Protein AF-A0AAV4HM68-F1 (afdb_monomer)

Structure (mmCIF, N/CA/C/O backbone):
data_AF-A0AAV4HM68-F1
#
_entry.id   AF-A0AAV4HM68-F1
#
loop_
_atom_site.group_PDB
_atom_site.id
_atom_site.type_symbol
_atom_site.label_atom_id
_atom_site.label_alt_id
_atom_site.label_comp_id
_atom_site.label_asym_id
_atom_site.label_entity_id
_atom_site.label_seq_id
_atom_site.pdbx_PDB_ins_code
_atom_site.Cartn_x
_atom_site.Cartn_y
_atom_site.Cartn_z
_atom_site.occupancy
_atom_site.B_iso_or_equiv
_atom_site.auth_seq_id
_atom_site.auth_comp_id
_atom_site.auth_asym_id
_atom_site.auth_atom_id
_atom_site.pdbx_PDB_model_num
ATOM 1 N N . MET A 1 1 ? -1.567 -28.384 -6.606 1.00 29.61 1 MET A N 1
ATOM 2 C CA . MET A 1 1 ? -0.511 -28.312 -7.640 1.00 29.61 1 MET A CA 1
ATOM 3 C C . MET A 1 1 ? 0.125 -26.938 -7.529 1.00 29.61 1 MET A C 1
ATOM 5 O O . MET A 1 1 ? -0.628 -25.977 -7.627 1.00 29.61 1 MET A O 1
ATOM 9 N N . PRO A 1 2 ? 1.424 -26.805 -7.215 1.00 32.94 2 PRO A N 1
ATOM 10 C CA . PRO A 1 2 ? 2.005 -25.495 -6.967 1.00 32.94 2 PRO A CA 1
ATOM 11 C C . PRO A 1 2 ? 2.183 -24.765 -8.301 1.00 32.94 2 PRO A C 1
ATOM 13 O O . PRO A 1 2 ? 2.849 -25.247 -9.217 1.00 32.94 2 PRO A O 1
ATOM 16 N N . ALA A 1 3 ? 1.526 -23.617 -8.421 1.00 37.34 3 ALA A N 1
ATOM 17 C CA . ALA A 1 3 ? 1.716 -22.676 -9.508 1.00 37.34 3 ALA A CA 1
ATOM 18 C C . ALA A 1 3 ? 2.995 -21.871 -9.237 1.00 37.34 3 ALA A C 1
ATOM 20 O O . ALA A 1 3 ? 2.935 -20.803 -8.647 1.00 37.34 3 ALA A O 1
ATOM 21 N N . SER A 1 4 ? 4.154 -22.385 -9.638 1.00 39.41 4 SER A N 1
ATOM 22 C CA . SER A 1 4 ? 5.404 -21.610 -9.640 1.00 39.41 4 SER A CA 1
ATOM 23 C C . SER A 1 4 ? 6.163 -21.882 -10.936 1.00 39.41 4 SER A C 1
ATOM 25 O O . SER A 1 4 ? 7.167 -22.587 -10.989 1.00 39.41 4 SER A O 1
ATOM 27 N N . LYS A 1 5 ? 5.593 -21.376 -12.031 1.00 44.69 5 LYS A N 1
ATOM 28 C CA . LYS A 1 5 ? 6.369 -20.975 -13.204 1.00 44.69 5 LYS A CA 1
ATOM 29 C C . LYS A 1 5 ? 6.671 -19.502 -12.972 1.00 44.69 5 LYS A C 1
ATOM 31 O O . LYS A 1 5 ? 5.826 -18.661 -13.275 1.00 44.69 5 LYS A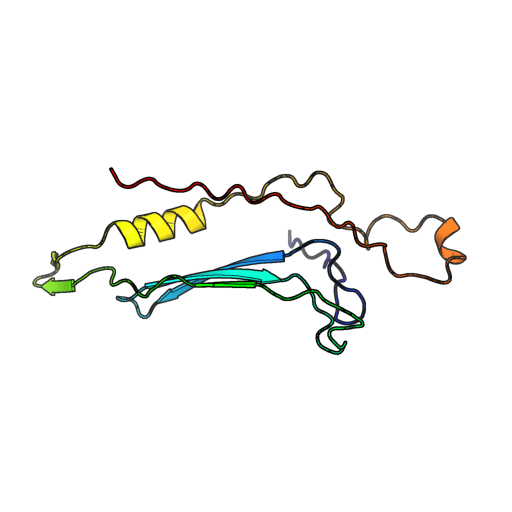 O 1
ATOM 36 N N . ASP A 1 6 ? 7.797 -19.240 -12.323 1.00 54.34 6 ASP A N 1
ATOM 37 C CA . ASP A 1 6 ? 8.213 -17.896 -11.944 1.00 54.34 6 ASP A CA 1
ATOM 38 C C . ASP A 1 6 ? 8.334 -17.030 -13.200 1.00 54.34 6 ASP A C 1
ATOM 40 O O . ASP A 1 6 ? 9.063 -17.357 -14.142 1.00 54.34 6 ASP A O 1
ATOM 44 N N . GLN A 1 7 ? 7.573 -15.937 -13.219 1.00 60.22 7 GLN A N 1
ATOM 45 C CA . GLN A 1 7 ? 7.743 -14.858 -14.182 1.00 60.22 7 GLN A CA 1
ATOM 46 C C . GLN A 1 7 ? 9.171 -14.358 -13.995 1.00 60.22 7 GLN A C 1
ATOM 48 O O . GLN A 1 7 ? 9.497 -13.871 -12.916 1.00 60.22 7 GLN A O 1
ATOM 53 N N . SER A 1 8 ? 10.055 -14.579 -14.962 1.00 66.38 8 SER A N 1
ATOM 54 C CA . SER A 1 8 ? 11.503 -14.423 -14.767 1.00 66.38 8 SER A CA 1
ATOM 55 C C . SER A 1 8 ? 11.938 -12.946 -14.781 1.00 66.38 8 SER A C 1
ATOM 57 O O . SER A 1 8 ? 12.800 -12.560 -15.564 1.00 66.38 8 SER A O 1
ATOM 59 N N . PHE A 1 9 ? 11.317 -12.116 -13.939 1.00 80.06 9 PHE A N 1
ATOM 60 C CA . PHE A 1 9 ? 11.679 -10.721 -13.713 1.00 80.06 9 PHE A CA 1
ATOM 61 C C . PHE A 1 9 ? 12.836 -10.628 -12.717 1.00 80.06 9 PHE A C 1
ATOM 63 O O . PHE A 1 9 ? 12.924 -11.389 -11.751 1.00 80.06 9 PHE A O 1
ATOM 70 N N . SER A 1 10 ? 13.740 -9.686 -12.951 1.00 81.31 10 SER A N 1
ATOM 71 C CA . SER A 1 10 ? 14.893 -9.413 -12.097 1.00 81.31 10 SER A CA 1
ATOM 72 C C . SER A 1 10 ? 15.364 -7.973 -12.299 1.00 81.31 10 SER A C 1
ATOM 74 O O . SER A 1 10 ? 14.885 -7.271 -13.179 1.00 81.31 10 SER A O 1
ATOM 76 N N . HIS A 1 11 ? 16.370 -7.538 -11.544 1.00 80.12 11 HIS A N 1
ATOM 77 C CA . HIS A 1 11 ? 17.025 -6.242 -11.761 1.00 80.12 11 HIS A CA 1
ATOM 78 C C . HIS A 1 11 ? 17.721 -6.116 -13.136 1.00 80.12 11 HIS A C 1
ATOM 80 O O . HIS A 1 11 ? 18.121 -5.014 -13.508 1.00 80.12 11 HIS A O 1
ATOM 86 N N . LEU A 1 12 ? 17.895 -7.228 -13.867 1.00 79.94 12 LEU A N 1
ATOM 87 C CA . LEU A 1 12 ? 18.409 -7.262 -15.245 1.00 79.94 12 LEU A CA 1
ATOM 88 C C . LEU A 1 12 ? 17.296 -7.378 -16.296 1.00 79.94 12 LEU A C 1
ATOM 90 O O . LEU A 1 12 ? 17.511 -7.038 -17.455 1.00 79.94 12 LEU A O 1
ATOM 94 N N . VAL A 1 13 ? 16.131 -7.900 -15.908 1.00 81.12 13 VAL A N 1
ATOM 95 C CA . VAL A 1 13 ? 14.973 -8.112 -16.784 1.00 81.12 13 VAL A CA 1
ATOM 96 C C . VAL A 1 13 ? 13.768 -7.502 -16.088 1.00 81.12 13 VAL A C 1
ATOM 98 O O . VAL A 1 13 ? 13.125 -8.156 -15.265 1.00 81.12 13 VAL A O 1
ATOM 101 N N . ASP A 1 14 ? 13.518 -6.228 -16.382 1.00 84.00 14 ASP A N 1
ATOM 102 C CA . ASP A 1 14 ? 12.476 -5.457 -15.712 1.00 84.00 14 ASP A CA 1
ATOM 103 C C . ASP A 1 14 ? 11.061 -5.970 -16.027 1.00 84.00 14 ASP A C 1
ATOM 105 O O . ASP A 1 14 ? 10.819 -6.782 -16.926 1.00 84.00 14 ASP A O 1
ATOM 109 N N . LEU A 1 15 ? 10.105 -5.467 -15.256 1.00 84.62 15 LEU A N 1
ATOM 110 C CA . LEU A 1 15 ? 8.694 -5.797 -15.334 1.00 84.62 15 LEU A CA 1
ATOM 111 C C . LEU A 1 15 ? 8.083 -5.364 -16.671 1.00 84.62 15 LEU A C 1
ATOM 113 O O . LEU A 1 15 ? 8.073 -4.183 -17.025 1.00 84.62 15 LEU A O 1
ATOM 117 N N . THR A 1 16 ? 7.458 -6.302 -17.381 1.00 81.50 16 THR A N 1
ATOM 118 C CA . THR A 1 16 ? 6.694 -5.993 -18.603 1.00 81.50 16 THR A CA 1
ATOM 119 C C . THR A 1 16 ? 5.323 -5.381 -18.316 1.00 81.50 16 THR A C 1
ATOM 121 O O . THR A 1 16 ? 4.721 -4.807 -19.215 1.00 81.50 16 THR A O 1
ATOM 124 N N . TYR A 1 17 ? 4.833 -5.500 -17.082 1.00 84.56 17 TYR A N 1
ATOM 125 C CA . TYR A 1 17 ? 3.574 -4.939 -16.594 1.00 84.56 17 TYR A CA 1
ATOM 126 C C . TYR A 1 17 ? 3.673 -4.674 -15.082 1.00 84.56 17 TYR A C 1
ATOM 128 O O . TYR A 1 17 ? 4.443 -5.357 -14.400 1.00 84.56 17 TYR A O 1
ATOM 136 N N . PRO A 1 18 ? 2.892 -3.732 -14.528 1.00 88.38 18 PRO A N 1
ATOM 137 C CA . PRO A 1 18 ? 2.943 -3.435 -13.104 1.00 88.38 18 PRO A CA 1
ATOM 138 C C . PRO A 1 18 ? 2.389 -4.589 -12.261 1.00 88.38 18 PRO A C 1
ATOM 140 O O . PRO A 1 18 ? 1.355 -5.198 -12.588 1.00 88.38 18 PRO A O 1
ATOM 143 N N . LEU A 1 19 ? 3.062 -4.856 -11.142 1.00 89.00 19 LEU A N 1
ATOM 144 C CA . LEU A 1 19 ? 2.598 -5.777 -10.107 1.00 89.00 19 LEU A CA 1
ATOM 145 C C . LEU A 1 19 ? 2.011 -4.979 -8.953 1.00 89.00 19 LEU A C 1
ATOM 147 O O . LEU A 1 19 ? 2.663 -4.092 -8.414 1.00 89.00 19 LEU A O 1
ATOM 151 N N . THR A 1 20 ? 0.786 -5.307 -8.558 1.00 91.12 20 THR A N 1
ATOM 152 C CA . THR A 1 20 ? 0.109 -4.644 -7.447 1.00 91.12 20 THR A CA 1
ATOM 153 C C . THR A 1 20 ? -0.019 -5.583 -6.258 1.00 91.12 20 THR A C 1
ATOM 155 O O . THR A 1 20 ? -0.292 -6.775 -6.409 1.00 91.12 20 THR A O 1
ATOM 158 N N . SER A 1 21 ? 0.175 -5.041 -5.061 1.00 92.50 21 SER A N 1
ATOM 159 C CA . SER A 1 21 ? -0.028 -5.741 -3.798 1.00 92.50 21 SER A CA 1
ATOM 160 C C . SER A 1 21 ? -0.808 -4.870 -2.828 1.00 92.50 21 SER A C 1
ATOM 162 O O . SER A 1 21 ? -0.696 -3.647 -2.830 1.00 92.50 21 SER A O 1
ATOM 164 N N . GLN A 1 22 ? -1.587 -5.519 -1.982 1.00 94.44 22 GLN A N 1
ATOM 165 C CA . GLN A 1 22 ? -2.439 -4.895 -0.985 1.00 94.44 22 GLN A CA 1
ATOM 166 C C . GLN A 1 22 ? -2.003 -5.385 0.396 1.00 94.44 22 GLN A C 1
ATOM 168 O O . GLN A 1 22 ? -1.828 -6.589 0.582 1.00 94.44 22 GLN A O 1
ATOM 173 N N . THR A 1 23 ? -1.830 -4.468 1.348 1.00 95.50 23 THR A N 1
ATOM 174 C CA . THR A 1 23 ? -1.318 -4.777 2.691 1.00 95.50 23 THR A CA 1
ATOM 175 C C . THR A 1 23 ? -2.160 -4.081 3.752 1.00 95.50 23 THR A C 1
ATOM 177 O O . THR A 1 23 ? -2.435 -2.888 3.652 1.00 95.50 23 THR A O 1
ATOM 180 N N . VAL A 1 24 ? -2.540 -4.821 4.792 1.00 96.25 24 VAL A N 1
ATOM 181 C CA . VAL A 1 24 ? -3.205 -4.286 5.985 1.00 96.25 24 VAL A CA 1
ATOM 182 C C . VAL A 1 24 ? -2.205 -4.320 7.134 1.00 96.25 24 VAL A C 1
ATOM 184 O O . VAL A 1 24 ? -1.694 -5.387 7.471 1.00 96.25 24 VAL A O 1
ATOM 187 N N . LEU A 1 25 ? -1.924 -3.163 7.728 1.00 96.25 25 LEU A N 1
ATOM 188 C CA . LEU A 1 25 ? -1.126 -3.047 8.947 1.00 96.25 25 LEU A CA 1
ATOM 189 C C . LEU A 1 25 ? -2.067 -2.834 10.128 1.00 96.25 25 LEU A C 1
ATOM 191 O O . LEU A 1 25 ? -2.953 -1.984 10.066 1.00 96.25 25 LEU A O 1
ATOM 195 N N . THR A 1 26 ? -1.890 -3.607 11.196 1.00 96.31 26 THR A N 1
ATOM 196 C CA . THR A 1 26 ? -2.706 -3.472 12.404 1.00 96.31 26 THR A CA 1
ATOM 197 C C . THR A 1 26 ? -1.977 -3.975 13.645 1.00 96.31 26 THR A C 1
ATOM 199 O O . THR A 1 26 ? -1.180 -4.910 13.564 1.00 96.31 26 THR A O 1
ATOM 202 N N . ASP A 1 27 ? -2.274 -3.363 14.789 1.00 95.31 27 ASP A N 1
ATOM 203 C CA . ASP A 1 27 ? -1.892 -3.823 16.130 1.00 95.31 27 ASP A CA 1
ATOM 204 C C . ASP A 1 27 ? -3.037 -4.566 16.856 1.00 95.31 27 ASP A C 1
ATOM 206 O O . ASP A 1 27 ? -2.893 -4.970 18.010 1.00 95.31 27 ASP A O 1
ATOM 210 N N . GLY A 1 28 ? -4.173 -4.764 16.177 1.00 91.75 28 GLY A N 1
ATOM 211 C CA . GLY A 1 28 ? -5.399 -5.358 16.712 1.00 91.75 28 GLY A CA 1
ATOM 212 C C . GLY A 1 28 ? -6.504 -4.344 17.022 1.00 91.75 28 GLY A C 1
ATOM 213 O O . GLY A 1 28 ? -7.675 -4.731 17.033 1.00 91.75 28 GLY A O 1
ATOM 214 N N . GLN A 1 29 ? -6.174 -3.062 17.210 1.00 94.00 29 GLN A N 1
ATOM 215 C CA . GLN A 1 29 ? -7.155 -1.995 17.435 1.00 94.00 29 GLN A CA 1
ATOM 216 C C . GLN A 1 29 ? -7.111 -0.939 16.332 1.00 94.00 29 GLN A C 1
ATOM 218 O O . GLN A 1 29 ? -8.162 -0.526 15.845 1.00 94.00 29 GLN A O 1
ATOM 223 N N . VAL A 1 30 ? -5.921 -0.508 15.930 1.00 96.00 30 VAL A N 1
ATOM 224 C CA . VAL A 1 30 ? -5.702 0.481 14.876 1.00 96.00 30 VAL A CA 1
ATOM 225 C C . VAL A 1 30 ? -5.361 -0.239 13.579 1.00 96.00 30 VAL A C 1
ATOM 227 O O . VAL A 1 30 ? -4.653 -1.246 13.569 1.00 96.00 30 VAL A O 1
ATOM 230 N N . PHE A 1 31 ? -5.905 0.257 12.475 1.00 96.94 31 PHE A N 1
ATOM 231 C CA . PHE A 1 31 ? -5.737 -0.294 11.139 1.00 96.94 31 PHE A CA 1
ATOM 232 C C . PHE A 1 31 ? -5.247 0.785 10.177 1.00 96.94 31 PHE A C 1
ATOM 234 O O . PHE A 1 31 ? -5.748 1.911 10.175 1.00 96.94 31 PHE A O 1
ATOM 241 N N . SER A 1 32 ? -4.316 0.388 9.315 1.00 96.00 32 SER A N 1
ATOM 242 C CA . SER A 1 32 ? -3.827 1.161 8.178 1.00 96.00 32 SER A CA 1
ATOM 243 C C . SER A 1 32 ? -3.864 0.294 6.927 1.00 96.00 32 SER A C 1
ATOM 245 O O . SER A 1 32 ? -3.423 -0.858 6.934 1.00 96.00 32 SER A O 1
ATOM 247 N N . PHE A 1 33 ? -4.383 0.854 5.842 1.00 95.94 33 PHE A N 1
ATOM 248 C CA . PHE A 1 33 ? -4.563 0.167 4.569 1.00 95.94 33 PHE A CA 1
ATOM 249 C C . PHE A 1 33 ? -3.566 0.704 3.550 1.00 95.94 33 PHE A C 1
ATOM 251 O O . PHE A 1 33 ? -3.445 1.918 3.379 1.00 95.94 33 PHE A O 1
ATOM 258 N N . LEU A 1 34 ? -2.849 -0.195 2.880 1.00 96.19 34 LEU A N 1
ATOM 259 C CA . LEU A 1 34 ? -1.841 0.152 1.891 1.00 96.19 34 LEU A CA 1
ATOM 260 C C . LEU A 1 34 ? -2.100 -0.574 0.576 1.00 96.19 34 LEU A C 1
ATOM 262 O O . LEU A 1 34 ? -2.452 -1.758 0.552 1.00 96.19 34 LEU A O 1
ATOM 266 N N . ALA A 1 35 ? -1.850 0.134 -0.517 1.00 95.25 35 ALA A N 1
ATOM 267 C CA . ALA A 1 35 ? -1.757 -0.432 -1.851 1.00 95.25 35 ALA A CA 1
ATOM 268 C C . ALA A 1 35 ? -0.395 -0.052 -2.430 1.00 95.25 35 ALA A C 1
ATOM 270 O O . ALA A 1 35 ? 0.001 1.110 -2.401 1.00 95.25 35 ALA A O 1
ATOM 271 N N . TYR A 1 36 ? 0.331 -1.035 -2.939 1.00 95.88 36 TYR A N 1
ATOM 272 C CA . TYR A 1 36 ? 1.642 -0.845 -3.539 1.00 95.88 36 TYR A CA 1
ATOM 273 C C . TYR A 1 36 ? 1.610 -1.302 -4.989 1.00 95.88 36 TYR A C 1
ATOM 275 O O . TYR A 1 36 ? 1.076 -2.370 -5.291 1.00 95.88 36 TYR A O 1
ATOM 283 N N . GLN A 1 37 ? 2.193 -0.504 -5.874 1.00 95.06 37 GLN A N 1
ATOM 284 C CA . GLN A 1 37 ? 2.374 -0.828 -7.277 1.00 95.06 37 GLN A CA 1
ATOM 285 C C . GLN A 1 37 ? 3.863 -0.790 -7.612 1.00 95.06 37 GLN A C 1
ATOM 287 O O . GLN A 1 37 ? 4.512 0.258 -7.596 1.00 95.06 37 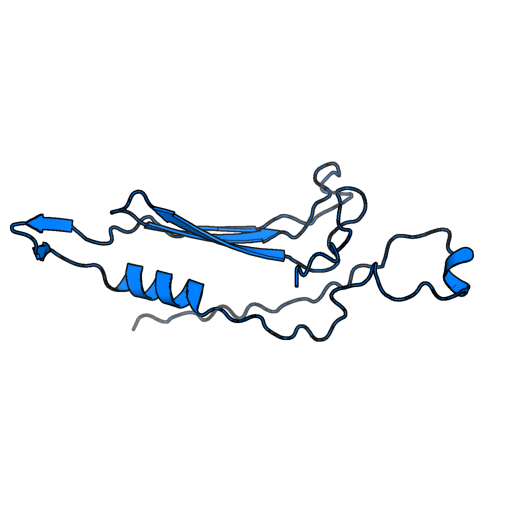GLN A O 1
ATOM 292 N N . LEU A 1 38 ? 4.387 -1.967 -7.929 1.00 93.88 38 LEU A N 1
ATOM 293 C CA . LEU A 1 38 ? 5.737 -2.171 -8.406 1.00 93.88 38 LEU A CA 1
ATOM 294 C C . LEU A 1 38 ? 5.762 -1.963 -9.923 1.00 93.88 38 LEU A C 1
ATOM 296 O O . LEU A 1 38 ? 5.209 -2.763 -10.682 1.00 93.88 38 LEU A O 1
ATOM 300 N N . ASN A 1 39 ? 6.413 -0.883 -10.335 1.00 91.38 39 ASN A N 1
ATOM 301 C CA . ASN A 1 39 ? 6.597 -0.481 -11.721 1.00 91.38 39 ASN A CA 1
ATOM 302 C C . ASN A 1 39 ? 8.006 -0.795 -12.229 1.00 91.38 39 ASN A C 1
ATOM 304 O O . ASN A 1 39 ? 8.161 -1.024 -13.418 1.00 91.38 39 ASN A O 1
ATOM 308 N N . THR A 1 40 ? 9.032 -0.822 -11.378 1.00 91.38 40 THR A N 1
ATOM 309 C CA . THR A 1 40 ? 10.414 -1.098 -11.802 1.00 91.38 40 THR A CA 1
ATOM 310 C C . THR A 1 40 ? 11.203 -1.861 -10.741 1.00 91.38 40 THR A C 1
ATOM 312 O O . THR A 1 40 ? 11.061 -1.624 -9.535 1.00 91.38 40 THR A O 1
ATOM 315 N N . LEU A 1 41 ? 12.050 -2.778 -11.207 1.00 90.94 41 LEU A N 1
ATOM 316 C CA . LEU A 1 41 ? 13.091 -3.460 -10.435 1.00 90.94 41 LEU A CA 1
ATOM 317 C C . LEU A 1 41 ? 14.495 -2.899 -10.718 1.00 90.94 41 LEU A C 1
ATOM 319 O O . LEU A 1 41 ? 15.451 -3.266 -10.031 1.00 90.94 41 LEU A O 1
ATOM 323 N N . GLU A 1 42 ? 14.645 -2.012 -11.704 1.00 90.56 42 GLU A N 1
ATOM 324 C CA . GLU A 1 42 ? 15.932 -1.439 -12.122 1.00 90.56 42 GLU A CA 1
ATOM 325 C C . GLU A 1 42 ? 16.355 -0.259 -11.234 1.00 90.56 42 GLU A C 1
ATOM 327 O O . GLU A 1 42 ? 16.654 0.830 -11.712 1.00 90.56 42 GLU A O 1
ATOM 332 N N . LEU A 1 43 ? 16.417 -0.486 -9.920 1.00 88.56 43 LEU A N 1
ATOM 333 C CA . LEU A 1 43 ? 16.756 0.536 -8.917 1.00 88.56 43 LEU A CA 1
ATOM 334 C C . LEU A 1 43 ? 18.215 1.033 -8.990 1.00 88.56 43 LEU A C 1
ATOM 336 O O . LEU A 1 43 ? 18.615 1.891 -8.211 1.00 88.56 43 LEU A O 1
ATOM 340 N N . TRP A 1 44 ? 19.031 0.444 -9.867 1.00 87.44 44 TRP A N 1
ATOM 341 C CA . TRP A 1 44 ? 20.444 0.778 -10.056 1.00 87.44 44 TRP A CA 1
ATOM 342 C C . TRP A 1 44 ? 20.680 1.814 -11.163 1.00 87.44 44 TRP A C 1
ATOM 344 O O . TRP A 1 44 ? 21.794 2.326 -11.272 1.00 87.44 44 TRP A O 1
ATOM 354 N N . LYS A 1 45 ? 19.668 2.085 -11.996 1.00 87.44 45 LYS A N 1
ATOM 355 C CA . LYS A 1 45 ? 19.724 3.102 -13.051 1.00 87.44 45 LYS A CA 1
ATOM 356 C C . LYS A 1 45 ? 19.385 4.476 -12.476 1.00 87.44 45 LYS A C 1
ATOM 358 O O . LYS A 1 45 ? 18.667 4.570 -11.485 1.00 87.44 45 LYS A O 1
ATOM 363 N N . ASP A 1 46 ? 19.920 5.519 -13.096 1.00 89.12 46 ASP A N 1
ATOM 364 C CA . ASP A 1 46 ? 19.532 6.898 -12.807 1.00 89.12 46 ASP A CA 1
ATOM 365 C C . ASP A 1 46 ? 18.214 7.268 -13.508 1.00 89.12 46 ASP A C 1
ATOM 367 O O . ASP A 1 46 ? 17.708 6.528 -14.358 1.00 89.12 46 ASP A O 1
ATOM 371 N N . ASP A 1 47 ? 17.662 8.427 -13.147 1.00 85.56 47 ASP A N 1
ATOM 372 C CA . ASP A 1 47 ? 16.376 8.908 -13.666 1.00 85.56 47 ASP A CA 1
ATOM 373 C C . ASP A 1 47 ? 16.403 9.148 -15.189 1.00 85.56 47 ASP A C 1
ATOM 375 O O . ASP A 1 47 ? 15.367 9.057 -15.849 1.00 85.56 47 ASP A O 1
ATOM 379 N N . GLU A 1 48 ? 17.580 9.435 -15.764 1.00 87.12 48 GLU A N 1
ATOM 380 C CA . GLU A 1 48 ? 17.758 9.596 -17.214 1.00 87.12 48 GLU A CA 1
ATOM 381 C C . GLU A 1 48 ? 17.626 8.255 -17.949 1.00 87.12 48 GLU A C 1
ATOM 383 O O . GLU A 1 48 ? 17.018 8.190 -19.022 1.00 87.12 48 GLU A O 1
ATOM 388 N N . ALA A 1 49 ? 18.169 7.175 -17.377 1.00 85.12 49 ALA A N 1
ATOM 389 C CA . ALA A 1 49 ? 18.107 5.838 -17.957 1.00 85.12 49 ALA A CA 1
ATOM 390 C C . ALA A 1 49 ? 16.816 5.075 -17.609 1.00 85.12 49 ALA A C 1
ATOM 392 O O . ALA A 1 49 ? 16.426 4.175 -18.363 1.00 85.12 49 ALA A O 1
ATOM 393 N N . ASN A 1 50 ? 16.155 5.397 -16.493 1.00 86.44 50 ASN A N 1
ATOM 394 C CA . ASN A 1 50 ? 14.853 4.845 -16.128 1.00 86.44 50 ASN A CA 1
ATOM 395 C C . ASN A 1 50 ? 1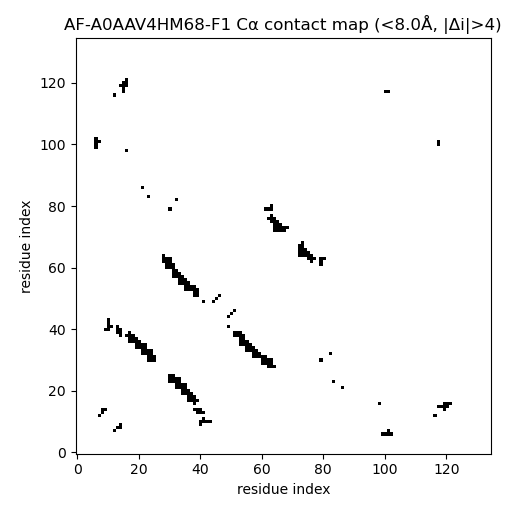4.019 5.834 -15.301 1.00 86.44 50 ASN A C 1
ATOM 397 O O . ASN A 1 50 ? 14.196 5.959 -14.095 1.00 86.44 50 ASN A O 1
ATOM 401 N N . SER A 1 51 ? 13.027 6.456 -15.935 1.00 89.19 51 SER A N 1
ATOM 402 C CA . SER A 1 51 ? 12.142 7.428 -15.284 1.00 89.19 51 SER A CA 1
ATOM 403 C C . SER A 1 51 ? 10.992 6.802 -14.478 1.00 89.19 51 SER A C 1
ATOM 405 O O . SER A 1 51 ? 10.127 7.523 -13.979 1.00 89.19 51 SER A O 1
ATOM 407 N N . MET A 1 52 ? 10.893 5.470 -14.413 1.00 89.19 52 MET A N 1
ATOM 408 C CA . MET A 1 52 ? 9.792 4.791 -13.726 1.00 89.19 52 MET A CA 1
ATOM 409 C C . MET A 1 52 ? 9.996 4.797 -12.211 1.00 89.19 52 MET A C 1
ATOM 411 O O . MET A 1 52 ? 11.072 4.485 -11.712 1.00 89.19 52 MET A O 1
ATOM 415 N N . VAL A 1 53 ? 8.919 5.050 -11.466 1.00 91.25 53 VAL A N 1
ATOM 416 C CA . VAL A 1 53 ? 8.913 5.015 -9.998 1.00 91.25 53 VAL A CA 1
ATOM 417 C C . VAL A 1 53 ? 7.868 4.041 -9.478 1.00 91.25 53 VAL A C 1
ATOM 419 O O . VAL A 1 53 ? 6.807 3.861 -10.077 1.00 91.25 53 VAL A O 1
ATOM 422 N N . ASN A 1 54 ? 8.157 3.416 -8.341 1.00 93.75 54 ASN A N 1
ATOM 423 C CA . ASN A 1 54 ? 7.192 2.576 -7.640 1.00 93.75 54 ASN A CA 1
ATOM 424 C C . ASN A 1 54 ? 6.231 3.447 -6.823 1.00 93.75 54 ASN A C 1
ATOM 426 O O . ASN A 1 54 ? 6.649 4.438 -6.224 1.00 93.75 54 ASN A O 1
ATOM 430 N N . LEU A 1 55 ? 4.954 3.068 -6.783 1.00 95.38 55 LEU A N 1
ATOM 431 C CA . LEU A 1 55 ? 3.905 3.840 -6.115 1.00 95.38 55 LEU A CA 1
ATOM 432 C C . LEU A 1 55 ? 3.435 3.124 -4.851 1.00 95.38 55 LEU A C 1
ATOM 434 O O . LEU A 1 55 ? 3.265 1.905 -4.836 1.00 95.38 55 LEU A O 1
ATOM 438 N N . CYS A 1 56 ? 3.208 3.891 -3.788 1.00 95.38 56 CYS A N 1
ATOM 439 C CA . CYS A 1 56 ? 2.657 3.395 -2.535 1.00 95.38 56 CYS A CA 1
ATOM 440 C C . CYS A 1 56 ? 1.580 4.360 -2.044 1.00 95.38 56 CYS A C 1
ATOM 442 O O . CYS A 1 56 ? 1.875 5.513 -1.728 1.00 95.38 56 CYS A O 1
ATOM 444 N N . TRP A 1 57 ? 0.344 3.879 -1.964 1.00 95.50 57 TRP A N 1
ATOM 445 C CA . TRP A 1 57 ? -0.768 4.590 -1.349 1.00 95.50 57 TRP A CA 1
ATOM 446 C C . TRP A 1 57 ? -0.971 4.068 0.067 1.00 95.50 57 TRP A C 1
ATOM 448 O O . TRP A 1 57 ? -0.977 2.856 0.290 1.00 95.50 57 TRP A O 1
ATOM 458 N N . HIS A 1 58 ? -1.171 4.981 1.013 1.00 93.62 58 HIS A N 1
ATOM 459 C CA . HIS A 1 58 ? -1.470 4.646 2.398 1.00 93.62 58 HIS A CA 1
ATOM 460 C C . HIS A 1 58 ? -2.707 5.412 2.873 1.00 93.62 58 HIS A C 1
ATOM 462 O O . HIS A 1 58 ? -2.889 6.593 2.565 1.00 93.62 58 HIS A O 1
ATOM 468 N N . SER A 1 59 ? -3.563 4.748 3.646 1.00 92.94 59 SER A N 1
ATOM 469 C CA . SER A 1 59 ? -4.644 5.418 4.363 1.00 92.94 59 SER A CA 1
ATOM 470 C C . SER A 1 59 ? -4.106 6.147 5.596 1.00 92.94 59 SER A C 1
ATOM 472 O O . SER A 1 59 ? -2.972 5.933 6.035 1.00 92.94 59 SER A O 1
ATOM 474 N N . LYS A 1 60 ? -4.940 7.004 6.190 1.00 94.44 60 LYS A N 1
ATOM 475 C CA . LYS A 1 60 ? -4.744 7.415 7.585 1.00 94.44 60 LYS A CA 1
ATOM 476 C C . LYS A 1 60 ? -5.047 6.231 8.508 1.00 94.44 60 LYS A C 1
ATOM 478 O O . LYS A 1 60 ? -5.800 5.333 8.125 1.00 94.44 60 LYS A O 1
ATOM 483 N N . GLU A 1 61 ? -4.466 6.258 9.700 1.00 95.19 61 GLU A N 1
ATOM 484 C CA . GLU A 1 61 ? -4.762 5.300 10.765 1.00 95.19 61 GLU A CA 1
ATOM 485 C C . GLU A 1 61 ? -6.218 5.430 11.220 1.00 95.19 61 GLU A C 1
ATOM 487 O O . GLU A 1 61 ? -6.741 6.537 11.383 1.00 95.19 61 GLU A O 1
ATOM 492 N N . MET A 1 62 ? -6.877 4.291 11.420 1.00 95.69 62 MET A N 1
ATOM 493 C CA . MET A 1 62 ? -8.270 4.215 11.852 1.00 95.69 62 MET A CA 1
ATOM 494 C C . MET A 1 62 ? -8.412 3.197 12.981 1.00 95.69 62 MET A C 1
ATOM 496 O O . MET A 1 62 ? -8.043 2.036 12.820 1.00 95.69 62 MET A O 1
ATOM 500 N N . SER A 1 63 ? -8.996 3.598 14.107 1.00 96.31 63 SER A N 1
ATOM 501 C CA . SER A 1 63 ? -9.347 2.655 1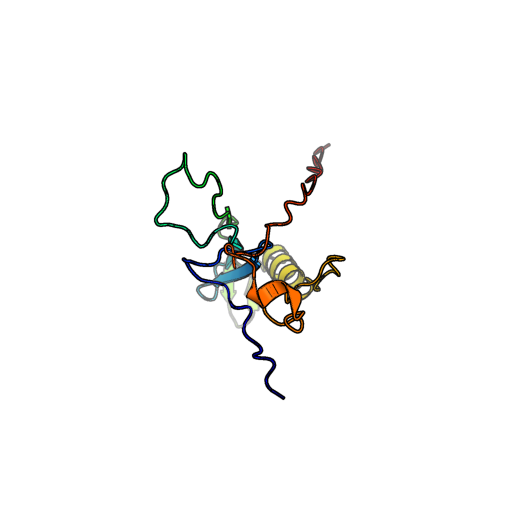5.173 1.00 96.31 63 SER A CA 1
ATOM 502 C C . SER A 1 63 ? -10.607 1.875 14.800 1.00 96.31 63 SER A C 1
ATOM 504 O O . SER A 1 63 ? -11.618 2.472 14.425 1.00 96.31 63 SER A O 1
ATOM 506 N N . LEU A 1 64 ? -10.553 0.548 14.929 1.00 96.62 64 LEU A N 1
ATOM 507 C CA . LEU A 1 64 ? -11.680 -0.360 14.720 1.00 96.62 64 LEU A CA 1
ATOM 508 C C . LEU A 1 64 ? -12.731 -0.219 15.822 1.00 96.62 64 LEU A C 1
ATOM 510 O O . LEU A 1 64 ? -13.917 -0.336 15.548 1.00 96.62 64 LEU A O 1
ATOM 514 N N . TYR A 1 65 ? -12.313 0.016 17.062 1.00 95.69 65 TYR A N 1
ATOM 515 C CA . TYR A 1 65 ? -13.206 0.226 18.199 1.00 95.69 65 TYR A CA 1
ATOM 516 C C . TYR A 1 65 ? -12.564 1.156 19.228 1.00 95.69 65 TYR A C 1
ATOM 518 O O . TYR A 1 65 ? -11.334 1.263 19.291 1.00 95.69 65 TYR A O 1
ATOM 526 N N . HIS A 1 66 ? -13.379 1.804 20.062 1.00 93.44 66 HIS A N 1
ATOM 527 C CA . HIS A 1 66 ? -12.873 2.685 21.116 1.00 93.44 66 HIS A CA 1
ATOM 528 C C . HIS A 1 66 ? -12.433 1.905 22.363 1.00 93.44 66 HIS A C 1
ATOM 530 O O . HIS A 1 66 ? -11.304 2.055 22.831 1.00 93.44 66 HIS A O 1
ATOM 536 N N . SER A 1 67 ? -13.302 1.044 22.898 1.00 92.81 67 SER A N 1
ATOM 537 C CA . SER A 1 67 ? -13.003 0.234 24.085 1.00 92.81 67 SER A CA 1
ATOM 538 C C . SER A 1 67 ? -13.812 -1.062 24.121 1.00 92.81 67 SER A C 1
ATOM 540 O O . SER A 1 67 ? -14.794 -1.220 23.398 1.00 92.81 67 SER A O 1
ATOM 542 N N . VAL A 1 68 ? -13.394 -2.002 24.972 1.00 93.31 68 VAL A N 1
ATOM 543 C CA . VAL A 1 68 ? -14.149 -3.224 25.273 1.00 93.31 68 VAL A CA 1
ATOM 544 C C . VAL A 1 68 ? -14.459 -3.232 26.765 1.00 93.31 68 VAL A C 1
ATOM 546 O O . VAL A 1 68 ? -13.545 -3.194 27.588 1.00 93.31 68 VAL A O 1
ATOM 549 N N . THR A 1 69 ? -15.740 -3.259 27.129 1.00 93.81 69 THR A N 1
ATOM 550 C CA . THR A 1 69 ? -16.197 -3.255 28.530 1.00 93.81 69 THR A CA 1
ATOM 551 C C . THR A 1 69 ? -17.233 -4.351 28.718 1.00 93.81 69 THR A C 1
ATOM 553 O O . THR A 1 69 ? -18.146 -4.482 27.908 1.00 93.81 69 THR A O 1
ATOM 556 N N . ASP A 1 70 ? -17.068 -5.181 29.751 1.00 92.50 70 ASP A N 1
ATOM 557 C CA . ASP A 1 70 ? -17.963 -6.308 30.060 1.00 92.50 70 ASP A CA 1
ATOM 558 C C . ASP A 1 70 ? -18.236 -7.241 28.861 1.00 92.50 70 ASP A C 1
ATOM 560 O O . ASP A 1 70 ? -19.336 -7.760 28.675 1.00 92.50 70 ASP A O 1
ATOM 564 N N . GLY A 1 71 ? -17.225 -7.431 28.006 1.00 90.19 71 GLY A N 1
ATOM 565 C CA . GLY A 1 71 ? -17.319 -8.264 26.802 1.00 90.19 71 GLY A CA 1
ATOM 566 C C . GLY A 1 71 ? -18.095 -7.637 25.638 1.00 90.19 71 GLY A C 1
ATOM 567 O O . GLY A 1 71 ? -18.326 -8.316 24.638 1.00 90.19 71 GLY A O 1
ATOM 568 N N . LYS A 1 72 ? -18.486 -6.361 25.732 1.00 92.12 72 LYS A N 1
ATOM 569 C CA . LYS A 1 72 ? -19.111 -5.600 24.643 1.00 92.12 72 LYS A CA 1
ATOM 570 C C . LYS A 1 72 ? -18.123 -4.607 24.045 1.00 92.12 72 LYS A C 1
ATOM 572 O O . LYS A 1 72 ? -17.367 -3.961 24.766 1.00 92.12 72 LYS A O 1
ATOM 577 N N . VAL A 1 73 ? -18.141 -4.504 22.720 1.00 93.19 73 VAL A N 1
ATOM 578 C CA . VAL A 1 73 ? -17.340 -3.537 21.965 1.00 93.19 73 VAL A CA 1
ATOM 579 C C . VAL A 1 73 ? -18.092 -2.212 21.921 1.00 93.19 73 VAL A C 1
ATOM 581 O O . VAL A 1 73 ? -19.246 -2.177 21.495 1.00 93.19 73 VAL A O 1
ATOM 584 N N . ASN A 1 74 ? -17.437 -1.140 22.354 1.00 92.38 74 ASN A N 1
ATOM 585 C CA . ASN A 1 74 ? -17.967 0.216 22.306 1.00 92.38 74 ASN A CA 1
ATOM 586 C C . ASN A 1 74 ? -17.434 0.941 21.064 1.00 92.38 74 ASN A C 1
ATOM 588 O O . ASN A 1 74 ? -16.238 0.863 20.766 1.00 92.38 74 ASN A O 1
ATOM 592 N N . ASP A 1 75 ? -18.327 1.660 20.379 1.00 91.81 75 ASP A N 1
ATOM 593 C CA . ASP A 1 75 ? -18.042 2.484 19.197 1.00 91.81 75 ASP A CA 1
ATOM 594 C C . ASP A 1 75 ? -17.239 1.742 18.119 1.00 91.81 75 ASP A C 1
ATOM 596 O O . ASP A 1 75 ? -16.107 2.098 17.789 1.00 91.81 75 ASP A O 1
ATOM 600 N N . LEU A 1 76 ? -17.831 0.667 17.587 1.00 94.69 76 LEU A N 1
ATOM 601 C CA . LEU A 1 76 ? -17.270 -0.074 16.462 1.00 94.69 76 LEU A CA 1
ATOM 602 C C . LEU A 1 76 ? -17.312 0.786 15.190 1.00 94.69 76 LEU A C 1
ATOM 604 O O . LEU A 1 76 ? -18.374 1.216 14.744 1.00 94.69 76 LEU A O 1
ATOM 608 N N . ASN A 1 77 ? -16.152 0.981 14.578 1.00 95.44 77 ASN A N 1
ATOM 609 C CA . ASN A 1 77 ? -15.994 1.685 13.321 1.00 95.44 77 ASN A CA 1
ATOM 610 C C . ASN A 1 77 ? -16.225 0.733 12.139 1.00 95.44 77 ASN A C 1
ATOM 612 O O . ASN A 1 77 ? -15.347 -0.040 11.743 1.00 95.44 77 ASN A O 1
ATOM 616 N N . GLU A 1 78 ? -17.418 0.803 11.553 1.00 95.69 78 GLU A N 1
ATOM 617 C CA . GLU A 1 78 ? -17.807 -0.043 10.422 1.00 95.69 78 GLU A CA 1
ATOM 618 C C . GLU A 1 78 ? -17.008 0.239 9.139 1.00 95.69 78 GLU A C 1
ATOM 620 O O . GLU A 1 78 ? -16.883 -0.648 8.290 1.00 95.69 78 GLU A O 1
ATOM 625 N N . ASP A 1 79 ? -16.421 1.429 8.987 1.00 95.25 79 ASP A N 1
ATOM 626 C CA . ASP A 1 79 ? -15.659 1.780 7.784 1.00 95.25 79 ASP A CA 1
ATOM 627 C C . ASP A 1 79 ? -14.357 0.984 7.678 1.00 95.25 79 ASP A C 1
ATOM 629 O O . ASP A 1 79 ? -13.959 0.584 6.580 1.00 95.25 79 ASP A O 1
ATOM 633 N N . VAL A 1 80 ? -13.731 0.666 8.817 1.00 95.50 80 VAL A N 1
ATOM 634 C CA . VAL A 1 80 ? -12.550 -0.210 8.864 1.00 95.50 80 VAL A CA 1
ATOM 635 C C . VAL A 1 80 ? -12.905 -1.602 8.342 1.00 95.50 80 VAL A C 1
ATOM 637 O O . VAL A 1 80 ? -12.202 -2.145 7.488 1.00 95.50 80 VAL A O 1
ATOM 640 N N . LEU A 1 81 ? -14.032 -2.162 8.789 1.00 95.12 81 LEU A N 1
ATOM 641 C CA . LEU A 1 81 ? -14.509 -3.469 8.326 1.00 95.12 81 LEU A CA 1
ATOM 642 C C . LEU A 1 81 ? -14.870 -3.440 6.841 1.00 95.12 81 LEU A C 1
ATOM 644 O O . LEU A 1 81 ? -14.514 -4.354 6.097 1.00 95.12 81 LEU A O 1
ATOM 648 N N . ARG A 1 82 ? -15.531 -2.372 6.387 1.00 95.69 82 ARG A N 1
ATOM 649 C CA . ARG A 1 82 ? -15.877 -2.179 4.976 1.00 95.69 82 ARG A CA 1
ATOM 650 C C . ARG A 1 82 ? -14.629 -2.159 4.096 1.00 95.69 82 ARG A C 1
ATOM 652 O O . ARG A 1 82 ? -14.623 -2.807 3.051 1.00 95.69 82 ARG A O 1
ATOM 659 N N . ASN A 1 83 ? -13.580 -1.451 4.508 1.00 94.31 83 ASN A N 1
ATOM 660 C CA . ASN A 1 83 ? -12.319 -1.381 3.767 1.00 94.31 83 ASN A CA 1
ATOM 661 C C . ASN A 1 83 ? -11.587 -2.725 3.752 1.00 94.31 83 ASN A C 1
ATOM 663 O O . ASN A 1 83 ? -11.117 -3.152 2.697 1.00 94.31 83 ASN A O 1
ATOM 667 N N . LEU A 1 84 ? -11.580 -3.437 4.881 1.00 94.75 84 LEU A N 1
ATOM 668 C CA . LEU A 1 84 ? -11.026 -4.785 4.966 1.00 94.75 84 LEU A CA 1
ATOM 669 C C . LEU A 1 84 ? -11.724 -5.736 3.980 1.00 94.75 84 LEU A C 1
ATOM 671 O O . LEU A 1 84 ? -11.069 -6.405 3.182 1.00 94.75 84 LEU A O 1
ATOM 675 N N . VAL A 1 85 ? -13.060 -5.749 3.985 1.00 95.81 85 VAL A N 1
ATOM 676 C CA . VAL A 1 85 ? -13.858 -6.575 3.070 1.00 95.81 85 VAL A CA 1
ATOM 677 C C . VAL A 1 85 ? -13.599 -6.183 1.616 1.00 95.81 85 VAL A C 1
ATOM 679 O 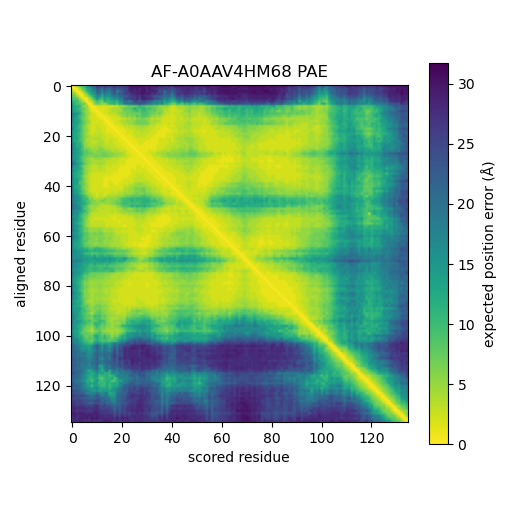O . VAL A 1 85 ? -13.396 -7.065 0.786 1.00 95.81 85 VAL A O 1
ATOM 682 N N . LYS A 1 86 ? -13.538 -4.882 1.299 1.00 93.50 86 LYS A N 1
ATOM 683 C CA . LYS A 1 86 ? -13.203 -4.411 -0.054 1.00 93.50 86 LYS A CA 1
ATOM 684 C C . LYS A 1 86 ? -11.872 -4.988 -0.539 1.00 93.50 86 LYS A C 1
ATOM 686 O O . LYS A 1 86 ? -11.848 -5.512 -1.646 1.00 93.50 86 LYS A O 1
ATOM 691 N N . MET A 1 87 ? -10.812 -4.957 0.275 1.00 92.44 87 MET A N 1
ATOM 692 C CA . MET A 1 87 ? -9.499 -5.502 -0.111 1.00 92.44 87 MET A CA 1
ATOM 693 C C . MET A 1 87 ? -9.546 -7.009 -0.386 1.00 92.44 87 MET A C 1
ATOM 695 O O . MET A 1 87 ? -8.948 -7.474 -1.354 1.00 92.44 87 MET A O 1
ATOM 699 N N . PHE A 1 88 ? -10.308 -7.774 0.402 1.00 92.44 88 PHE A N 1
ATOM 700 C CA . PHE A 1 88 ? -10.479 -9.214 0.170 1.00 92.44 88 PHE A CA 1
ATOM 701 C C . PHE A 1 88 ? -11.332 -9.552 -1.057 1.00 92.44 88 PHE A C 1
ATOM 703 O O . PHE A 1 88 ? -11.163 -10.621 -1.640 1.00 92.44 88 PHE A O 1
ATOM 710 N N . LEU A 1 89 ? -12.252 -8.669 -1.449 1.00 94.44 89 LEU A N 1
ATOM 711 C CA . LEU A 1 89 ? -13.134 -8.887 -2.597 1.00 94.44 89 LEU A CA 1
ATOM 712 C C . LEU A 1 89 ? -12.516 -8.462 -3.935 1.00 94.44 89 LEU A C 1
ATOM 714 O O . LEU A 1 89 ? -13.089 -8.766 -4.987 1.00 94.44 89 LEU A O 1
ATOM 718 N N . VAL A 1 90 ? -11.363 -7.780 -3.931 1.00 89.81 90 VAL A N 1
ATOM 719 C CA . VAL A 1 90 ? -10.675 -7.402 -5.172 1.00 89.81 90 VAL A CA 1
ATOM 720 C C . VAL A 1 90 ? -10.318 -8.662 -5.959 1.00 89.81 90 VAL A C 1
ATOM 722 O O . VAL A 1 90 ? -9.474 -9.461 -5.561 1.00 89.81 90 VAL A O 1
ATOM 725 N N . SER A 1 91 ? -10.972 -8.823 -7.107 1.00 89.50 91 SER A N 1
ATOM 726 C CA . SER A 1 91 ? -10.760 -9.953 -8.006 1.00 89.50 91 SER A CA 1
ATOM 727 C C . SER A 1 91 ? -9.788 -9.581 -9.128 1.00 89.50 91 SER A C 1
ATOM 729 O O . SER A 1 91 ? -9.840 -8.450 -9.627 1.00 89.50 91 SER A O 1
ATOM 731 N N . PRO A 1 92 ? -8.920 -10.512 -9.565 1.00 86.31 92 PRO A N 1
ATOM 732 C CA . PRO A 1 92 ? -8.073 -10.302 -10.731 1.00 86.31 92 PRO A CA 1
ATOM 733 C C . PRO A 1 92 ? -8.915 -9.958 -11.962 1.00 86.31 92 PRO A C 1
ATOM 735 O O . PRO A 1 92 ? -9.934 -10.598 -12.221 1.00 86.31 92 PRO A O 1
ATOM 738 N N . ARG A 1 93 ? -8.474 -8.961 -12.729 1.00 83.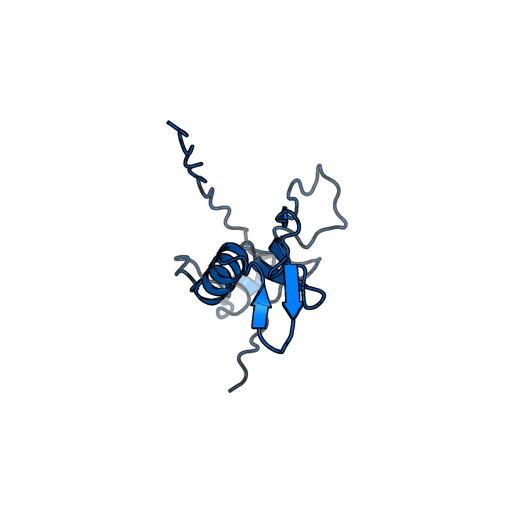81 93 ARG A N 1
ATOM 739 C CA . ARG A 1 93 ? -9.068 -8.613 -14.024 1.00 83.81 93 ARG A CA 1
ATOM 740 C C . ARG A 1 93 ? -8.252 -9.240 -15.145 1.00 83.81 93 ARG A C 1
ATOM 742 O O . ARG A 1 93 ? -7.027 -9.330 -15.034 1.00 83.81 93 ARG A O 1
ATOM 749 N N . ASP A 1 94 ? -8.933 -9.656 -16.209 1.00 83.06 94 ASP A N 1
ATOM 750 C CA . ASP A 1 94 ? -8.253 -10.022 -17.447 1.00 83.06 94 ASP A CA 1
ATOM 751 C C . ASP A 1 94 ? -7.590 -8.771 -18.029 1.00 83.06 94 ASP A C 1
ATOM 753 O O . ASP A 1 94 ? -8.194 -7.698 -18.070 1.00 83.06 94 ASP A O 1
ATOM 757 N N . ARG A 1 95 ? -6.321 -8.905 -18.409 1.00 76.38 95 ARG A N 1
ATOM 758 C CA . ARG A 1 95 ? -5.490 -7.795 -18.876 1.00 76.38 95 ARG A CA 1
ATOM 759 C C . ARG A 1 95 ? -5.317 -7.791 -20.395 1.00 76.38 95 ARG A C 1
ATOM 761 O O . ARG A 1 95 ? -4.772 -6.836 -20.930 1.00 76.38 95 ARG A O 1
ATOM 768 N N . GLY A 1 96 ? -5.784 -8.827 -21.099 1.00 78.44 96 GLY A N 1
ATOM 769 C CA . GLY A 1 96 ? -5.746 -8.880 -22.565 1.00 78.44 96 GLY A CA 1
ATOM 770 C C . GLY A 1 96 ? -4.345 -9.021 -23.183 1.00 78.44 96 GLY A C 1
ATOM 771 O O . GLY A 1 96 ? -4.209 -8.887 -24.396 1.00 78.44 96 GLY A O 1
ATOM 772 N N . TYR A 1 97 ? -3.307 -9.301 -22.387 1.00 72.69 97 TYR A N 1
ATOM 773 C CA . TYR A 1 97 ? -1.940 -9.551 -22.857 1.00 72.69 97 TYR A CA 1
ATOM 774 C C . TYR A 1 97 ? -1.295 -10.751 -22.155 1.00 72.69 97 TYR A C 1
ATOM 776 O O . TYR A 1 97 ? -1.705 -11.152 -21.063 1.00 72.69 97 TYR A O 1
ATOM 784 N N . ASP A 1 98 ? -0.281 -11.340 -22.801 1.00 72.25 98 ASP A N 1
ATOM 785 C CA . ASP A 1 98 ? 0.439 -12.491 -22.255 1.00 72.25 98 ASP A CA 1
ATOM 786 C C . ASP A 1 98 ? 1.240 -12.077 -21.019 1.00 72.25 98 ASP A C 1
ATOM 788 O O . ASP A 1 98 ? 2.233 -11.354 -21.088 1.00 72.25 98 ASP A O 1
ATOM 792 N N . MET A 1 99 ? 0.797 -12.569 -19.866 1.00 73.38 99 MET A N 1
ATOM 793 C CA . MET A 1 99 ? 1.468 -12.343 -18.596 1.00 73.38 99 MET A CA 1
ATOM 794 C C . MET A 1 99 ? 2.734 -13.193 -18.464 1.00 73.38 99 MET A C 1
ATOM 796 O O . MET A 1 99 ? 3.416 -13.032 -17.467 1.00 73.38 99 MET A O 1
ATOM 800 N N . LYS A 1 100 ? 3.050 -14.108 -19.395 1.00 72.38 100 LYS A N 1
ATOM 801 C CA . LYS A 1 100 ? 4.189 -15.046 -19.336 1.00 72.38 100 LYS A CA 1
ATOM 802 C C . LYS A 1 100 ? 5.184 -14.876 -20.498 1.00 72.38 100 LYS A C 1
ATOM 804 O O . LYS A 1 100 ? 5.540 -15.869 -21.140 1.00 72.38 100 LYS A O 1
ATOM 809 N N . PRO A 1 101 ? 5.714 -13.662 -20.729 1.00 62.75 101 PRO A N 1
ATOM 810 C CA . PRO A 1 101 ? 6.520 -13.361 -21.913 1.00 62.75 101 PRO A CA 1
ATOM 811 C C . PRO A 1 101 ? 7.832 -14.159 -21.996 1.00 62.75 101 PRO A C 1
ATOM 813 O O . PRO A 1 101 ? 8.365 -14.341 -23.083 1.00 62.75 101 PRO A O 1
ATOM 816 N N . SER A 1 102 ? 8.362 -14.654 -20.871 1.00 61.91 102 SER A N 1
ATOM 817 C CA . SER A 1 102 ? 9.606 -15.439 -20.834 1.00 61.91 102 SER A CA 1
ATOM 818 C C . SER A 1 102 ? 9.409 -16.952 -21.011 1.00 61.91 102 SER A C 1
ATOM 820 O O . SER A 1 102 ? 10.390 -17.695 -21.036 1.00 61.91 102 SER A O 1
ATOM 822 N N . LEU A 1 103 ? 8.161 -17.434 -21.088 1.00 61.00 103 LEU A N 1
ATOM 823 C CA . LEU A 1 103 ? 7.835 -18.868 -21.060 1.00 61.00 103 LEU A CA 1
ATOM 824 C C . LEU A 1 103 ? 7.238 -19.391 -22.370 1.00 61.00 103 LEU A C 1
ATOM 826 O O . LEU A 1 103 ? 7.094 -20.610 -22.524 1.00 61.00 103 LEU A O 1
ATOM 830 N N . THR A 1 104 ? 6.860 -18.509 -23.292 1.00 55.28 104 THR A N 1
ATOM 831 C CA . THR A 1 104 ? 6.358 -18.888 -24.613 1.00 55.28 104 THR A CA 1
ATOM 832 C C . THR A 1 104 ? 7.509 -19.453 -25.449 1.00 55.28 104 THR A C 1
ATOM 834 O O . THR A 1 104 ? 8.628 -18.949 -25.426 1.00 55.28 104 THR A O 1
ATOM 837 N N . GLN A 1 105 ? 7.256 -20.595 -26.094 1.00 54.19 105 GLN A N 1
ATOM 838 C CA . GLN A 1 105 ? 8.265 -21.432 -26.746 1.00 54.19 105 GLN A CA 1
ATOM 839 C C . GLN A 1 105 ? 9.129 -20.603 -27.696 1.00 54.19 105 GLN A C 1
ATOM 841 O O . GLN A 1 105 ? 8.599 -20.008 -28.627 1.00 54.19 105 GLN A O 1
ATOM 846 N N . ARG A 1 106 ? 10.443 -20.597 -27.444 1.00 51.97 106 ARG A N 1
ATOM 847 C CA . ARG A 1 106 ? 11.471 -19.942 -28.258 1.00 51.97 106 ARG A CA 1
ATOM 848 C C . ARG A 1 106 ? 11.294 -20.357 -29.730 1.00 51.97 106 ARG A C 1
ATOM 850 O O . ARG A 1 106 ? 11.607 -21.509 -30.044 1.00 51.97 106 ARG A O 1
ATOM 857 N N . PRO A 1 107 ? 10.790 -19.491 -30.626 1.00 54.16 107 PRO A N 1
ATOM 858 C CA . PRO A 1 107 ? 10.807 -19.767 -32.056 1.00 54.16 107 PRO A CA 1
ATOM 859 C C . PRO A 1 107 ? 12.267 -19.911 -32.500 1.00 54.16 107 PRO A C 1
ATOM 861 O O . PRO A 1 107 ? 13.147 -19.250 -31.945 1.00 54.16 107 PRO A O 1
ATOM 864 N N . GLU A 1 108 ? 12.555 -20.742 -33.504 1.00 53.91 108 GLU A N 1
ATOM 865 C CA . GLU A 1 108 ? 13.924 -20.916 -34.032 1.00 53.91 108 GLU A CA 1
ATOM 866 C C . GLU A 1 108 ? 14.565 -19.584 -34.497 1.00 53.91 108 GLU A C 1
ATOM 868 O O . GLU A 1 108 ? 15.782 -19.458 -34.604 1.00 53.91 108 GLU A O 1
ATOM 873 N N . GLU A 1 109 ? 13.754 -18.546 -34.694 1.00 53.38 109 GLU A N 1
ATOM 874 C CA . GLU A 1 109 ? 14.165 -17.183 -35.033 1.00 53.38 109 GLU A CA 1
ATOM 875 C C . GLU A 1 109 ? 14.879 -16.437 -33.885 1.00 53.38 109 GLU A C 1
ATOM 877 O O . GLU A 1 109 ? 15.654 -15.512 -34.136 1.00 53.38 109 GLU A O 1
ATOM 882 N N . ASP A 1 110 ? 14.683 -16.844 -32.626 1.00 52.88 110 ASP A N 1
ATOM 883 C CA . ASP A 1 110 ? 15.289 -16.191 -31.455 1.00 52.88 110 ASP A CA 1
ATOM 884 C C . ASP A 1 110 ? 16.768 -16.556 -31.246 1.00 52.88 110 ASP A C 1
ATOM 886 O O . ASP A 1 110 ? 17.463 -15.876 -30.493 1.00 52.88 110 ASP A O 1
ATOM 890 N N . PHE A 1 111 ? 17.290 -17.590 -31.918 1.00 52.25 111 PHE A N 1
ATOM 891 C CA . PHE A 1 111 ? 18.715 -17.948 -31.825 1.00 52.25 111 PHE A CA 1
ATOM 892 C C . PHE A 1 111 ? 19.645 -16.902 -32.463 1.00 52.25 111 PHE A C 1
ATOM 894 O O . PHE A 1 111 ? 20.835 -16.886 -32.156 1.00 52.25 111 PHE A O 1
ATOM 901 N N . ASN A 1 112 ? 19.107 -16.019 -33.313 1.00 53.38 112 ASN A N 1
ATOM 902 C CA . ASN A 1 112 ? 19.855 -14.962 -34.000 1.00 53.38 112 ASN A CA 1
ATOM 903 C C . ASN A 1 112 ? 19.587 -13.550 -33.453 1.00 53.38 112 ASN A C 1
ATOM 905 O O . ASN A 1 112 ? 20.127 -12.579 -33.990 1.00 53.38 112 ASN A O 1
ATOM 909 N N . LYS A 1 113 ? 18.773 -13.395 -32.400 1.00 57.00 113 LYS A N 1
ATOM 910 C CA . LYS A 1 113 ? 18.576 -12.085 -31.766 1.00 57.00 113 LYS A CA 1
ATOM 911 C C . LYS A 1 113 ? 19.774 -11.757 -30.877 1.00 57.00 113 LYS A C 1
ATOM 913 O O . LYS A 1 113 ? 20.156 -12.547 -30.023 1.00 57.00 113 LYS A O 1
ATOM 918 N N . GLN A 1 114 ? 20.359 -10.579 -31.084 1.00 55.56 114 GLN A N 1
ATOM 919 C CA . GLN A 1 114 ? 21.385 -10.029 -30.188 1.00 55.56 114 GLN A CA 1
ATOM 920 C C . GLN A 1 114 ? 20.756 -9.458 -28.906 1.00 55.56 114 GLN A C 1
ATOM 922 O O . GLN A 1 114 ? 21.382 -9.492 -27.851 1.00 55.56 114 GLN A O 1
ATOM 927 N N . ASP A 1 115 ? 19.489 -9.037 -28.983 1.00 56.78 115 ASP A N 1
ATOM 928 C CA . ASP A 1 115 ? 18.726 -8.498 -27.862 1.00 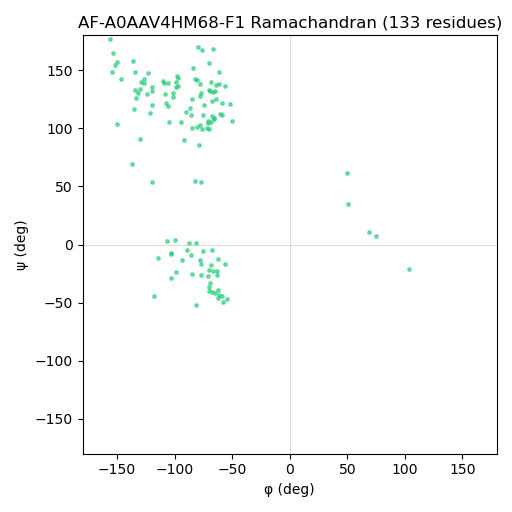56.78 115 ASP A CA 1
ATOM 929 C C . ASP A 1 115 ? 17.713 -9.529 -27.349 1.00 56.78 115 ASP A C 1
ATOM 931 O O . ASP A 1 115 ? 16.675 -9.781 -27.964 1.00 56.78 115 ASP A O 1
ATOM 935 N N . PHE A 1 116 ? 18.022 -10.122 -26.195 1.00 58.53 116 PHE A N 1
ATOM 936 C CA . PHE A 1 116 ? 17.173 -11.103 -25.503 1.00 58.53 116 PHE A CA 1
ATOM 937 C C . PHE A 1 116 ? 16.145 -10.461 -24.557 1.00 58.53 116 PHE A C 1
ATOM 939 O O . PHE A 1 116 ? 15.404 -11.172 -23.879 1.00 58.53 116 PHE A O 1
ATOM 946 N N . VAL A 1 117 ? 16.104 -9.127 -24.479 1.00 61.94 117 VAL A N 1
ATOM 947 C CA . VAL A 1 117 ? 15.196 -8.404 -23.583 1.00 61.94 117 VAL A CA 1
ATOM 948 C C . VAL A 1 117 ? 13.846 -8.204 -24.287 1.00 61.94 117 VAL A C 1
ATOM 950 O O . VAL A 1 117 ? 13.800 -7.543 -25.329 1.00 61.94 117 VAL A O 1
ATOM 953 N N . PRO A 1 118 ? 12.736 -8.762 -23.764 1.00 61.78 118 PRO A N 1
ATOM 954 C CA . PRO A 1 118 ? 11.418 -8.543 -24.349 1.00 61.78 118 PRO A CA 1
ATOM 955 C C . PRO A 1 118 ? 11.053 -7.054 -24.303 1.00 61.78 118 PRO A C 1
ATOM 957 O O . PRO A 1 118 ? 11.284 -6.370 -23.306 1.00 61.78 118 PRO A O 1
ATOM 960 N N . LYS A 1 119 ? 10.463 -6.540 -25.391 1.00 61.34 119 LYS A N 1
ATOM 961 C CA . LYS A 1 119 ? 10.008 -5.145 -25.449 1.00 61.34 119 LYS A CA 1
ATOM 962 C C . LYS A 1 119 ? 8.852 -4.931 -24.474 1.00 61.34 119 LYS A C 1
ATOM 964 O O . LYS A 1 119 ? 7.885 -5.690 -24.469 1.00 61.34 119 LYS A O 1
ATOM 969 N N . ARG A 1 120 ? 8.953 -3.871 -23.674 1.00 59.50 120 ARG A N 1
ATOM 970 C CA . ARG A 1 120 ? 7.948 -3.479 -22.684 1.00 59.50 120 ARG A CA 1
ATOM 971 C C . ARG A 1 120 ? 6.677 -2.977 -23.376 1.00 59.50 120 ARG A C 1
ATOM 973 O O . ARG A 1 120 ? 6.762 -2.140 -24.272 1.00 59.50 120 ARG A O 1
ATOM 980 N N . VAL A 1 121 ? 5.510 -3.461 -22.952 1.00 62.94 121 VAL A N 1
ATOM 981 C CA . VAL A 1 121 ? 4.210 -2.944 -23.404 1.00 62.94 121 VAL A CA 1
ATOM 982 C C . VAL A 1 121 ? 3.759 -1.899 -22.389 1.00 62.94 121 VAL A C 1
ATOM 984 O O . VAL A 1 121 ? 3.381 -2.242 -21.273 1.00 62.94 121 VAL A O 1
ATOM 987 N N . VAL A 1 122 ? 3.848 -0.618 -22.744 1.00 58.00 122 VAL A N 1
ATOM 988 C CA . VAL A 1 122 ? 3.330 0.474 -21.909 1.00 58.00 122 VAL A CA 1
ATOM 989 C C . VAL A 1 122 ? 1.878 0.714 -22.315 1.00 58.00 122 VAL A C 1
ATOM 991 O O . VAL A 1 122 ? 1.618 1.095 -23.454 1.00 58.00 122 VAL A O 1
ATOM 994 N N . VAL A 1 123 ? 0.938 0.448 -21.409 1.00 57.97 123 VAL A N 1
ATOM 995 C CA . VAL A 1 123 ? -0.476 0.810 -21.575 1.00 57.97 123 VAL A CA 1
ATOM 996 C C . VAL A 1 123 ? -0.744 1.996 -20.658 1.00 57.97 123 VAL A C 1
ATOM 998 O O . VAL A 1 123 ? -0.555 1.884 -19.448 1.00 57.97 123 VAL A O 1
ATOM 1001 N N . GLU A 1 124 ? -1.147 3.129 -21.225 1.00 48.97 124 GLU A N 1
ATOM 1002 C CA . GLU A 1 124 ? -1.611 4.281 -20.451 1.00 48.97 124 GLU A CA 1
ATOM 1003 C C . GLU A 1 124 ? -2.993 3.948 -19.868 1.00 48.97 124 GLU A C 1
ATOM 1005 O O . GLU A 1 124 ? -4.001 3.979 -20.574 1.00 48.97 124 GLU A O 1
ATOM 1010 N N . GLU A 1 125 ? -3.058 3.571 -18.588 1.00 49.88 125 GLU A N 1
ATOM 1011 C CA . GLU A 1 125 ? -4.335 3.524 -17.869 1.00 49.88 125 GLU A CA 1
ATOM 1012 C C . GLU A 1 125 ? -4.752 4.959 -17.522 1.00 49.88 125 GLU A C 1
ATOM 1014 O O . GLU A 1 125 ? -4.125 5.625 -16.699 1.00 49.88 125 GLU A O 1
ATOM 1019 N N . VAL A 1 126 ? -5.818 5.442 -18.167 1.00 42.47 126 VAL A N 1
ATOM 1020 C CA . VAL A 1 126 ? -6.482 6.698 -17.804 1.00 42.47 126 VAL A CA 1
ATOM 1021 C C . VAL A 1 126 ? -7.204 6.473 -16.476 1.00 42.47 126 VAL A C 1
ATOM 1023 O O . VAL A 1 126 ? -8.215 5.775 -16.421 1.00 42.47 126 VAL A O 1
ATOM 1026 N N . VAL A 1 127 ? -6.665 7.031 -15.393 1.00 49.72 127 VAL A N 1
ATOM 1027 C CA . VAL A 1 127 ? -7.338 7.063 -14.091 1.00 49.72 127 VAL A CA 1
ATOM 1028 C C . VAL A 1 127 ? -8.344 8.213 -14.130 1.00 49.72 127 VAL A C 1
ATOM 1030 O O . VAL A 1 127 ? -7.962 9.374 -14.020 1.00 49.72 127 VAL A O 1
ATOM 1033 N N . GLU A 1 128 ? -9.625 7.907 -14.338 1.00 38.34 128 GLU A N 1
ATOM 1034 C CA . GLU A 1 128 ? -10.701 8.880 -14.127 1.00 38.34 128 GLU A CA 1
ATOM 1035 C C . GLU A 1 128 ? -10.841 9.116 -12.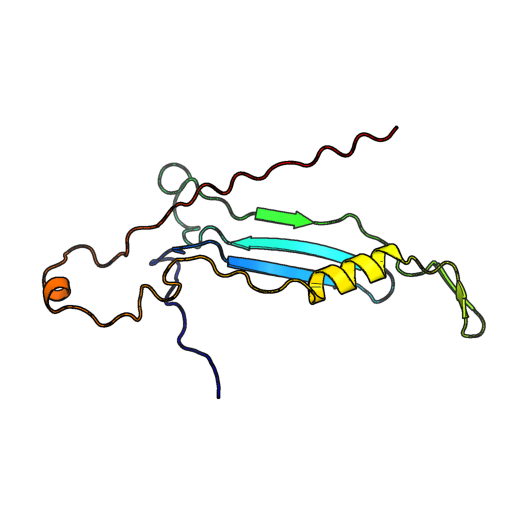615 1.00 38.34 128 GLU A C 1
ATOM 1037 O O . GLU A 1 128 ? -11.331 8.260 -11.877 1.00 38.34 128 GLU A O 1
ATOM 1042 N N . GLU A 1 129 ? -10.347 10.257 -12.130 1.00 37.53 129 GLU A N 1
ATOM 1043 C CA . GLU A 1 129 ? -10.605 10.713 -10.764 1.00 37.53 129 GLU A CA 1
ATOM 1044 C C . GLU A 1 129 ? -12.091 11.084 -10.642 1.00 37.53 129 GLU A C 1
ATOM 1046 O O . GLU A 1 129 ? -12.539 12.108 -11.155 1.00 37.53 129 GLU A O 1
ATOM 1051 N N . GLU A 1 130 ? -12.885 10.244 -9.975 1.00 37.16 130 GLU A N 1
ATOM 1052 C CA . GLU A 1 130 ? -14.247 10.616 -9.584 1.00 37.16 130 GLU A CA 1
ATOM 1053 C C . GLU A 1 130 ? -14.179 11.680 -8.472 1.00 37.16 130 GLU A C 1
ATOM 1055 O O . GLU A 1 130 ? -13.970 11.370 -7.296 1.00 37.16 130 GLU A O 1
ATOM 1060 N N . GLU A 1 131 ? -14.345 12.956 -8.833 1.00 32.47 131 GLU A N 1
ATOM 1061 C CA . GLU A 1 131 ? -14.563 14.040 -7.871 1.00 32.47 131 GLU A CA 1
ATOM 1062 C C . GLU A 1 131 ? -15.918 13.850 -7.167 1.00 32.47 131 GLU A C 1
ATOM 1064 O O . GLU A 1 131 ? -16.990 14.074 -7.736 1.00 32.47 131 GLU A O 1
ATOM 1069 N N . TYR A 1 132 ? -15.893 13.465 -5.890 1.00 38.44 132 TYR A N 1
ATOM 1070 C CA . TYR A 1 132 ? -17.090 13.456 -5.051 1.00 38.44 132 TYR A CA 1
ATOM 1071 C C . TYR A 1 132 ? -17.429 14.896 -4.639 1.00 38.44 132 TYR A C 1
ATOM 1073 O O . TYR A 1 132 ? -16.848 15.445 -3.702 1.00 38.44 132 TYR A O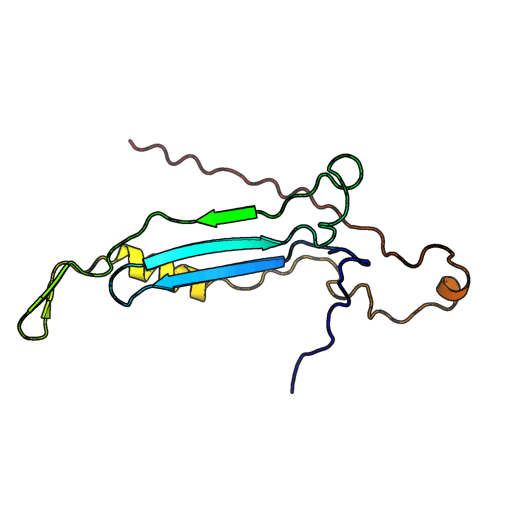 1
ATOM 1081 N N . ILE A 1 133 ? -18.390 15.511 -5.335 1.00 36.53 133 ILE A N 1
ATOM 1082 C CA . ILE A 1 133 ? -18.998 16.783 -4.926 1.00 36.53 133 ILE A CA 1
ATOM 1083 C C . ILE A 1 133 ? -19.760 16.540 -3.617 1.00 36.53 133 ILE A C 1
ATOM 1085 O O . ILE A 1 133 ? -20.805 15.890 -3.605 1.00 36.53 133 ILE A O 1
ATOM 1089 N N . VAL A 1 134 ? -19.240 17.063 -2.507 1.00 38.88 134 VAL A N 1
ATOM 1090 C CA . VAL A 1 134 ? -19.978 17.130 -1.240 1.00 38.88 134 VAL A CA 1
ATOM 1091 C C . VAL A 1 134 ? -20.956 18.302 -1.347 1.00 38.88 134 VAL A C 1
ATOM 1093 O O . VAL A 1 134 ? -20.542 19.459 -1.287 1.00 38.88 134 VAL A O 1
ATOM 1096 N N . SER A 1 135 ? -22.236 17.993 -1.577 1.00 38.66 135 SER A N 1
ATOM 1097 C CA . SER A 1 135 ? -23.364 18.935 -1.501 1.00 38.66 135 SER A CA 1
ATOM 1098 C C . SER A 1 135 ? -23.814 19.168 -0.066 1.00 38.66 135 SER A C 1
ATOM 1100 O O . SER A 1 135 ? -23.944 18.142 0.643 1.00 38.66 135 SER A O 1
#

Mean predicted aligned error: 11.8 Å

Foldseek 3Di:
DDPPPPLPDALVAWALDKDKDKDWDDPPFKIKTKIKIDRTRVPVDDCVVPVDDIDMDMDPIDTQADDADPNDTHPGDVVRVVVVVVNVPDDDDDPPDDNRPPPPDDDPVNVPDPDPHDDRDDDDDDDDPPDDPDD

Nearest PDB structures (foldseek):
  8oir-assembly1_Bi  TM=9.545E-01  e=1.020E-06  Homo sapiens
  5jp2-assembly2_B  TM=4.703E-01  e=8.262E+00  Danio rerio

Sequence (135 aa):
MPASKDQSFSHLVDLTYPLTSQTVLTDGQVFSFLAYQLNTLELWKDDEANSMVNLCWHSKEMSLYHSVTDGKVNDLNEDVLRNLVKMFLVSPRDRGYDMKPSLTQRPEEDFNKQDFVPKRVVVEEVVEEEEYIVS

Radius of gyration: 21.4 Å; Cα contacts (8 Å, |Δi|>4): 139; chains: 1; bounding box: 45×47×65 Å

Solvent-accessible surface area (backbone atoms only — not comparable to full-atom values): 9068 Å² total; per-residue (Å²): 132,87,90,73,81,74,70,81,60,39,68,88,36,59,57,56,60,73,48,74,50,76,48,78,48,66,86,86,46,44,38,32,48,35,42,36,38,47,48,59,51,51,82,86,54,53,64,89,82,44,76,70,66,67,48,76,49,69,55,72,81,41,60,39,44,76,51,75,56,98,90,40,77,38,70,68,36,63,64,56,56,50,50,51,51,50,65,73,64,65,69,91,73,90,79,92,65,81,86,51,80,85,72,60,79,82,54,86,73,59,80,75,52,90,70,86,71,79,83,67,64,86,77,88,78,82,79,81,79,81,79,79,81,86,127

InterPro domains:
  IPR010793 Large ribosomal subunit protein mL37/mL65 [PF07147] (7-92)
  IPR039982 Large ribosomal subunit protein mL65 [PTHR13014] (7-100)

Secondary structure (DSSP, 8-state):
---------BTTB--SS-EEEEEEEESSSEEEEEEEEE--S-TTS-TTT-----EEEEPPPEES-SEEETTEEES--HHHHHHHHHHHH-PPPP-SS-S-TTTS---GGGGG-S--SPPP---------------

Organism: NCBI:txid1093978

pLDDT: mean 77.71, std 20.1, range [29.61, 96.94]